Protein AF-A8LZL8-F1 (afdb_monomer_lite)

Structure (mmCIF, N/CA/C/O backbone):
data_AF-A8LZL8-F1
#
_entry.id   AF-A8LZL8-F1
#
loop_
_atom_site.group_PDB
_atom_site.id
_atom_site.type_symbol
_atom_site.label_atom_id
_atom_site.label_alt_id
_atom_site.label_comp_id
_atom_site.label_asym_id
_atom_site.label_entity_id
_atom_site.label_seq_id
_atom_site.pdbx_PDB_ins_code
_atom_site.Cartn_x
_atom_site.Cartn_y
_atom_site.Cartn_z
_atom_site.occupancy
_atom_site.B_iso_or_equiv
_atom_site.auth_seq_id
_atom_site.auth_comp_id
_atom_site.auth_asym_id
_atom_site.auth_atom_id
_atom_site.pdbx_PDB_model_num
ATOM 1 N N . MET A 1 1 ? 20.906 10.977 -12.172 1.00 34.28 1 MET A N 1
ATOM 2 C CA . MET A 1 1 ? 20.044 11.878 -11.369 1.00 34.28 1 MET A CA 1
ATOM 3 C C . MET A 1 1 ? 18.927 11.076 -10.701 1.00 34.28 1 MET A C 1
ATOM 5 O O . MET A 1 1 ? 18.025 10.595 -11.381 1.00 34.28 1 MET A O 1
ATOM 9 N N . GLY A 1 2 ? 19.019 10.819 -9.393 1.00 48.19 2 GLY A N 1
ATOM 10 C CA . GLY A 1 2 ? 17.953 10.147 -8.642 1.00 48.19 2 GLY A CA 1
ATOM 11 C C . GLY A 1 2 ? 16.824 11.132 -8.352 1.00 48.19 2 GLY A C 1
ATOM 12 O O . GLY A 1 2 ? 17.064 12.141 -7.696 1.00 48.19 2 GLY A O 1
ATOM 13 N N . GLN A 1 3 ? 15.613 10.883 -8.855 1.00 55.41 3 GLN A N 1
ATOM 14 C CA . GLN A 1 3 ? 14.457 11.690 -8.462 1.00 55.41 3 GLN A CA 1
ATOM 15 C C . GLN A 1 3 ? 14.235 11.525 -6.956 1.00 55.41 3 GLN A C 1
ATOM 17 O O . GLN A 1 3 ? 14.052 10.408 -6.468 1.00 55.41 3 GLN A O 1
ATOM 22 N N . ARG A 1 4 ? 14.264 12.638 -6.218 1.00 69.62 4 ARG A N 1
ATOM 23 C CA . ARG A 1 4 ? 13.877 12.655 -4.806 1.00 69.62 4 ARG A CA 1
ATOM 24 C C . ARG A 1 4 ? 12.391 12.303 -4.711 1.00 69.62 4 ARG A C 1
ATOM 26 O O . ARG A 1 4 ? 11.568 12.874 -5.415 1.00 69.62 4 ARG A O 1
ATOM 33 N N . LEU A 1 5 ? 12.052 11.364 -3.831 1.00 74.50 5 LEU A N 1
ATOM 34 C CA . LEU A 1 5 ? 10.668 10.931 -3.591 1.00 74.50 5 LEU A CA 1
ATOM 35 C C . LEU A 1 5 ? 9.811 12.014 -2.907 1.00 74.50 5 LEU A C 1
ATOM 37 O O . LEU A 1 5 ? 8.586 11.915 -2.891 1.00 74.50 5 LEU A O 1
ATOM 41 N N . GLY A 1 6 ? 10.444 13.029 -2.314 1.00 77.69 6 GLY A N 1
ATOM 42 C CA . GLY A 1 6 ? 9.773 14.159 -1.675 1.00 77.69 6 GLY A CA 1
ATOM 43 C C . GLY A 1 6 ? 8.998 15.019 -2.670 1.00 77.69 6 GLY A C 1
ATOM 44 O O . GLY A 1 6 ? 9.504 15.343 -3.740 1.00 77.69 6 GLY A O 1
ATOM 45 N N . GLY A 1 7 ? 7.767 15.386 -2.316 1.00 79.88 7 GLY A N 1
ATOM 46 C C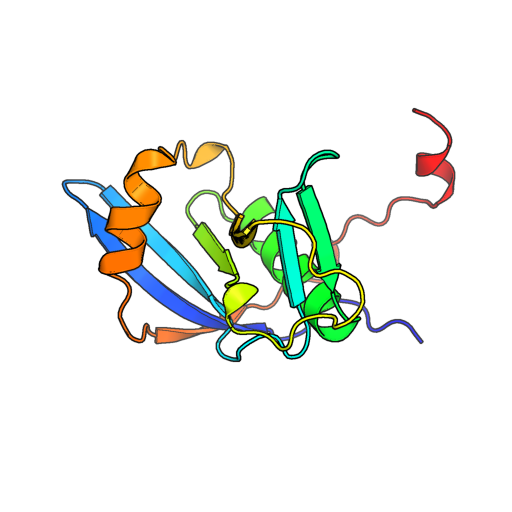A . GLY A 1 7 ? 6.911 16.253 -3.132 1.00 79.88 7 GLY A CA 1
ATOM 47 C C . GLY A 1 7 ? 6.302 15.576 -4.363 1.00 79.88 7 GLY A C 1
ATOM 48 O O . GLY A 1 7 ? 5.494 16.193 -5.058 1.00 79.88 7 GLY A O 1
ATOM 49 N N . ARG A 1 8 ? 6.627 14.303 -4.631 1.00 85.50 8 ARG A N 1
ATOM 50 C CA . ARG A 1 8 ? 6.021 13.548 -5.731 1.00 85.50 8 ARG A CA 1
ATOM 51 C C . ARG A 1 8 ? 4.550 13.269 -5.421 1.00 85.50 8 ARG A C 1
ATOM 53 O O . ARG A 1 8 ? 4.205 12.814 -4.331 1.00 85.50 8 ARG A O 1
ATOM 60 N N . LYS A 1 9 ? 3.684 13.532 -6.403 1.00 90.44 9 LYS A N 1
ATOM 61 C CA . LYS A 1 9 ? 2.277 13.124 -6.367 1.00 90.44 9 LYS A CA 1
ATOM 62 C C . LYS A 1 9 ? 2.173 11.652 -6.747 1.00 90.44 9 LYS A C 1
ATOM 64 O O . LYS A 1 9 ? 2.589 11.260 -7.836 1.00 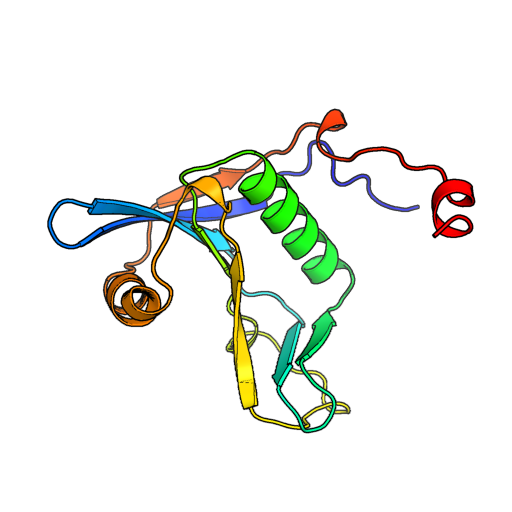90.44 9 LYS A O 1
ATOM 69 N N . TRP A 1 10 ? 1.579 10.860 -5.867 1.00 92.00 10 TRP A N 1
ATOM 70 C CA . TRP A 1 10 ? 1.218 9.475 -6.131 1.00 92.00 10 TRP A CA 1
ATOM 71 C C . TRP A 1 10 ? -0.305 9.344 -6.238 1.00 92.00 10 TRP A C 1
ATOM 73 O O . TRP A 1 10 ? -0.997 9.502 -5.226 1.00 92.00 10 TRP A O 1
ATOM 83 N N . PRO A 1 11 ? -0.849 9.087 -7.441 1.00 94.19 11 PRO A N 1
ATOM 84 C CA . PRO A 1 11 ? -2.281 8.891 -7.620 1.00 94.19 11 PRO A CA 1
ATOM 85 C C . PRO A 1 11 ? -2.727 7.551 -7.021 1.00 94.19 11 PRO A C 1
ATOM 87 O O . PRO A 1 11 ? -2.139 6.493 -7.269 1.00 94.19 11 PRO A O 1
ATOM 90 N N . VAL A 1 12 ? -3.791 7.597 -6.222 1.00 95.56 12 VAL A N 1
ATOM 91 C CA . VAL A 1 12 ? -4.316 6.452 -5.476 1.00 95.56 12 VAL A CA 1
ATOM 92 C C . VAL A 1 12 ? -5.840 6.395 -5.505 1.00 95.56 12 VAL A C 1
ATOM 94 O O . VAL A 1 12 ? -6.523 7.406 -5.641 1.00 95.56 12 VAL A O 1
ATOM 97 N N . MET A 1 13 ? -6.375 5.199 -5.281 1.00 96.44 13 MET A N 1
ATOM 98 C CA . MET A 1 13 ? -7.781 4.960 -4.980 1.00 96.44 13 MET A CA 1
ATOM 99 C C . MET A 1 13 ? -7.936 4.686 -3.489 1.00 96.44 13 MET A C 1
ATOM 101 O O . MET A 1 13 ? -7.353 3.738 -2.957 1.00 96.44 13 MET A O 1
ATOM 105 N N . VAL A 1 14 ? -8.755 5.488 -2.812 1.00 96.38 14 VAL A N 1
ATOM 106 C CA . VAL A 1 14 ? -9.073 5.323 -1.391 1.00 96.38 14 VAL A CA 1
ATOM 107 C C . VAL A 1 14 ? -10.448 4.690 -1.251 1.00 96.38 14 VAL A C 1
ATOM 109 O O . VAL A 1 14 ? -11.431 5.185 -1.790 1.00 96.38 14 VAL A O 1
ATOM 112 N N . SER A 1 15 ? -10.531 3.588 -0.521 1.00 96.12 15 SER A N 1
ATOM 113 C CA . SER A 1 15 ? -11.782 2.915 -0.176 1.00 96.12 15 SER A CA 1
ATOM 114 C C . SER A 1 15 ? -11.941 2.874 1.335 1.00 96.12 15 SER A C 1
ATOM 116 O O . SER A 1 15 ? -10.963 2.728 2.069 1.00 96.12 15 SER A O 1
ATOM 118 N N . THR A 1 16 ? -13.179 2.970 1.800 1.00 95.69 16 THR A N 1
ATOM 119 C CA . THR A 1 16 ? -13.520 2.756 3.202 1.00 95.69 16 THR A CA 1
ATOM 120 C C . THR A 1 16 ? -14.382 1.512 3.290 1.00 95.69 16 THR A C 1
ATOM 122 O O . THR A 1 16 ? -15.437 1.449 2.670 1.00 95.69 16 THR A O 1
ATOM 125 N N . VAL A 1 17 ? -13.919 0.515 4.038 1.00 95.44 17 VAL A N 1
ATOM 126 C CA . VAL A 1 17 ? -14.629 -0.750 4.233 1.00 95.44 17 VAL A CA 1
ATOM 127 C C . VAL A 1 17 ? -15.122 -0.825 5.667 1.00 95.44 17 VAL A C 1
ATOM 129 O O . VAL A 1 17 ? -14.337 -0.688 6.605 1.00 95.44 17 VAL A O 1
ATOM 132 N N . LEU A 1 18 ? -16.420 -1.058 5.831 1.00 93.50 18 LEU A N 1
ATOM 133 C CA . LEU A 1 18 ? -17.032 -1.362 7.117 1.00 93.50 18 LEU A CA 1
ATOM 134 C C . LEU A 1 18 ? -17.084 -2.881 7.296 1.00 93.50 18 LEU A C 1
ATOM 136 O O . LEU A 1 18 ? -17.533 -3.607 6.407 1.00 93.50 18 LEU A O 1
ATOM 140 N N . LEU A 1 19 ? -16.596 -3.362 8.436 1.00 92.94 19 LEU A N 1
ATOM 141 C CA . LEU A 1 19 ? -16.628 -4.772 8.806 1.00 92.94 19 LEU A CA 1
ATOM 142 C C . LEU A 1 19 ? -16.988 -4.888 10.289 1.00 92.94 19 LEU A C 1
ATOM 144 O O . LEU A 1 19 ? -16.159 -4.645 11.171 1.00 92.94 19 LEU A O 1
ATOM 148 N N . GLY A 1 20 ? -18.252 -5.219 10.557 1.00 89.12 20 GLY A N 1
ATOM 149 C CA . GLY A 1 20 ? -18.825 -5.109 11.897 1.00 89.12 20 GLY A CA 1
ATOM 150 C C . GLY A 1 20 ? -18.742 -3.665 12.395 1.00 89.12 20 GLY A C 1
ATOM 151 O O . GLY A 1 20 ? -19.151 -2.740 11.699 1.00 89.12 20 GLY A O 1
ATOM 152 N N . ARG A 1 21 ? -18.151 -3.465 13.576 1.00 90.06 21 ARG A N 1
ATOM 153 C CA . ARG A 1 21 ? -17.945 -2.135 14.180 1.00 90.06 21 ARG A CA 1
ATOM 154 C C . ARG A 1 21 ? -16.687 -1.411 13.686 1.00 90.06 21 ARG A C 1
ATOM 156 O O . ARG A 1 21 ? -16.452 -0.270 14.069 1.00 90.06 21 ARG A O 1
ATOM 163 N N . HIS A 1 22 ? -15.861 -2.054 12.860 1.00 92.00 22 HIS A N 1
ATOM 164 C CA . HIS A 1 22 ? -14.595 -1.476 12.420 1.00 92.00 22 HIS A CA 1
ATOM 165 C C . HIS A 1 22 ? -14.714 -0.829 11.047 1.00 92.00 22 HIS A C 1
ATOM 167 O O . HIS A 1 22 ? -15.295 -1.389 10.116 1.00 92.00 22 HIS A O 1
ATOM 173 N N . ARG A 1 23 ? -14.082 0.337 10.915 1.00 94.38 23 ARG A N 1
ATOM 174 C CA . ARG A 1 23 ? -13.927 1.061 9.659 1.00 94.38 23 ARG A CA 1
ATOM 175 C C . ARG A 1 23 ? -12.466 1.006 9.228 1.00 94.38 23 ARG A C 1
ATOM 177 O O . ARG A 1 23 ? -11.596 1.498 9.937 1.00 94.38 23 ARG A O 1
ATOM 184 N N . TYR A 1 24 ? -12.207 0.443 8.054 1.00 95.19 24 TYR A N 1
ATOM 185 C CA . TYR A 1 24 ? -10.866 0.313 7.493 1.00 95.19 24 TYR A CA 1
ATOM 186 C C . TYR A 1 24 ? -10.694 1.229 6.286 1.00 95.19 24 TYR A C 1
ATOM 188 O O . TYR A 1 24 ? -11.436 1.128 5.308 1.00 95.19 24 TYR A O 1
ATOM 196 N N . ARG A 1 25 ? -9.693 2.112 6.340 1.00 95.75 25 ARG A N 1
ATOM 197 C CA . ARG A 1 25 ? -9.256 2.905 5.188 1.00 95.75 25 ARG A CA 1
ATOM 198 C C . ARG A 1 25 ? -8.222 2.105 4.406 1.00 95.75 25 ARG A C 1
ATOM 200 O O . ARG A 1 25 ? -7.145 1.815 4.922 1.00 95.75 25 ARG A O 1
ATOM 207 N N . VAL A 1 26 ? -8.546 1.778 3.161 1.00 96.69 26 VAL A N 1
ATOM 208 C CA . VAL A 1 26 ? -7.674 1.036 2.250 1.00 96.69 26 VAL A CA 1
ATOM 209 C C . VAL A 1 26 ? -7.271 1.937 1.092 1.00 96.69 26 VAL A C 1
ATOM 211 O O . VAL A 1 26 ? -8.120 2.513 0.418 1.00 96.69 26 VAL A O 1
ATOM 214 N N . VAL A 1 27 ? -5.972 2.051 0.854 1.00 96.00 27 VAL A N 1
ATOM 215 C CA . VAL A 1 27 ? -5.378 2.824 -0.237 1.00 96.00 27 VAL A CA 1
ATOM 216 C C . VAL A 1 27 ? -4.771 1.854 -1.245 1.00 96.00 27 VAL A C 1
ATOM 218 O O . VAL A 1 27 ? -4.090 0.902 -0.869 1.00 96.00 27 VAL A O 1
ATOM 221 N N . ARG A 1 28 ? -5.030 2.079 -2.532 1.00 94.50 28 ARG A N 1
ATOM 222 C CA . ARG A 1 28 ? -4.468 1.306 -3.648 1.00 94.50 28 ARG A CA 1
ATOM 223 C C . ARG A 1 28 ? -3.852 2.252 -4.675 1.00 94.50 28 ARG A C 1
ATOM 225 O O . ARG A 1 28 ? -4.359 3.363 -4.804 1.00 94.50 28 ARG A O 1
ATOM 232 N N . PRO A 1 29 ? -2.836 1.831 -5.439 1.00 92.75 29 PRO A N 1
ATOM 233 C CA . PRO A 1 29 ? -2.417 2.558 -6.633 1.00 92.75 29 PRO A CA 1
ATOM 234 C C . PRO A 1 29 ? -3.610 2.804 -7.566 1.00 92.75 29 PRO A C 1
ATOM 236 O O . PRO A 1 29 ? -4.444 1.911 -7.731 1.00 92.75 29 PRO A O 1
ATOM 239 N N . ALA A 1 30 ? -3.707 3.999 -8.153 1.00 91.50 30 ALA A N 1
ATOM 240 C CA . ALA A 1 30 ? -4.686 4.252 -9.214 1.00 91.50 30 ALA A CA 1
ATOM 241 C C . ALA A 1 30 ? -4.326 3.493 -10.498 1.00 91.50 30 ALA A C 1
ATOM 243 O O . ALA A 1 30 ? -5.203 2.980 -11.187 1.00 91.50 30 ALA A O 1
ATOM 244 N N . GLU A 1 31 ? -3.028 3.357 -10.760 1.00 86.25 31 GLU A N 1
ATOM 245 C CA . GLU A 1 31 ? -2.488 2.610 -11.888 1.00 86.25 31 GLU A CA 1
ATOM 246 C C . GLU A 1 31 ? -1.847 1.310 -11.415 1.00 86.25 31 GLU A C 1
ATOM 248 O O . GLU A 1 31 ? -1.198 1.250 -10.367 1.00 86.25 31 GLU A O 1
ATOM 253 N N . THR A 1 32 ? -2.025 0.251 -12.200 1.00 82.12 32 THR A N 1
ATOM 254 C CA . THR A 1 32 ? -1.375 -1.028 -11.912 1.00 82.12 32 THR A CA 1
ATOM 255 C C . THR A 1 32 ? 0.136 -0.869 -12.102 1.00 82.12 32 THR A C 1
ATOM 257 O O . THR A 1 32 ? 0.545 -0.302 -13.116 1.00 82.12 32 THR A O 1
ATOM 260 N N . PRO A 1 33 ? 0.977 -1.365 -11.173 1.00 83.06 33 PRO A N 1
ATOM 261 C CA . PRO A 1 33 ? 2.422 -1.336 -11.362 1.00 83.06 33 PRO A CA 1
ATOM 262 C C . PRO A 1 33 ? 2.819 -1.985 -12.690 1.00 83.06 33 PRO A C 1
ATOM 264 O O . PRO A 1 33 ? 2.283 -3.035 -13.045 1.00 83.06 33 PRO A O 1
ATOM 267 N N . ARG A 1 34 ? 3.758 -1.375 -13.418 1.00 82.81 34 ARG A N 1
ATOM 268 C CA . ARG A 1 34 ? 4.187 -1.886 -14.727 1.00 82.81 34 ARG A CA 1
ATOM 269 C C . ARG A 1 34 ? 4.925 -3.209 -14.584 1.00 82.81 34 ARG A C 1
ATOM 271 O O . ARG A 1 34 ? 4.566 -4.167 -15.264 1.00 82.81 34 ARG A O 1
ATOM 278 N N . PHE A 1 35 ? 5.896 -3.274 -13.674 1.00 84.69 35 PHE A N 1
ATOM 279 C CA . PHE A 1 35 ? 6.703 -4.466 -13.442 1.00 84.69 35 PHE A CA 1
ATOM 280 C C . PHE A 1 35 ? 6.899 -4.735 -11.949 1.00 84.69 35 PHE A C 1
ATOM 282 O O . PHE A 1 35 ? 7.591 -4.001 -11.240 1.00 84.69 35 PHE A O 1
ATOM 289 N N . ALA A 1 36 ? 6.274 -5.810 -11.473 1.00 85.69 36 ALA A N 1
ATOM 290 C CA . ALA A 1 36 ? 6.336 -6.213 -10.078 1.00 85.69 36 ALA A CA 1
ATOM 291 C C . ALA A 1 36 ? 6.102 -7.716 -9.938 1.00 85.69 36 ALA A C 1
ATOM 293 O O . ALA A 1 36 ? 5.218 -8.285 -10.576 1.00 85.69 36 ALA A O 1
ATOM 294 N N . GLY A 1 37 ? 6.844 -8.352 -9.042 1.00 86.75 37 GLY A N 1
ATOM 295 C CA . GLY A 1 37 ? 6.602 -9.729 -8.643 1.00 86.75 37 GLY A CA 1
ATOM 296 C C . GLY A 1 37 ? 6.962 -9.924 -7.182 1.00 86.75 37 GLY A C 1
ATOM 297 O O . GLY A 1 37 ? 8.102 -9.686 -6.803 1.00 86.75 37 GLY A O 1
ATOM 298 N N . LEU A 1 38 ? 5.989 -10.339 -6.372 1.00 88.19 38 LEU A N 1
ATOM 299 C CA . LEU A 1 38 ? 6.221 -10.817 -5.012 1.00 88.19 38 LEU A CA 1
ATOM 300 C C . LEU A 1 38 ? 5.895 -12.304 -4.985 1.00 88.19 38 LEU A C 1
ATOM 302 O O . LEU A 1 38 ? 4.773 -12.685 -5.328 1.00 88.19 38 LEU A O 1
ATOM 306 N N . TYR A 1 39 ? 6.860 -13.115 -4.578 1.00 86.88 39 TYR A N 1
ATOM 307 C CA . TYR A 1 39 ? 6.750 -14.567 -4.568 1.00 86.88 39 TYR A CA 1
ATOM 308 C C . TYR A 1 39 ? 7.213 -15.119 -3.233 1.00 86.88 39 TYR A C 1
ATOM 310 O O . TYR A 1 39 ? 8.132 -14.583 -2.625 1.00 86.88 39 TYR A O 1
ATOM 318 N N . GLU A 1 40 ? 6.592 -16.207 -2.802 1.00 86.12 40 GLU A N 1
ATOM 319 C CA . GLU A 1 40 ? 7.067 -17.012 -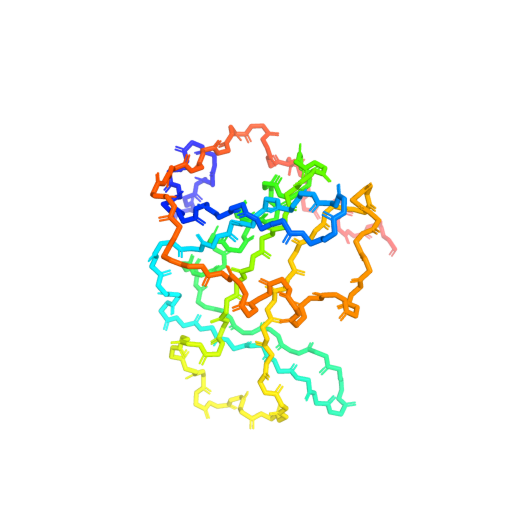1.681 1.00 86.12 40 GLU A CA 1
ATOM 320 C C . GLU A 1 40 ? 7.506 -18.374 -2.210 1.00 86.12 40 GLU A C 1
ATOM 322 O O . GLU A 1 40 ? 6.723 -19.088 -2.850 1.00 86.12 40 GLU A O 1
ATOM 327 N N . GLY A 1 41 ? 8.778 -18.696 -1.977 1.00 80.94 41 GLY A N 1
ATOM 328 C CA . GLY A 1 41 ? 9.408 -19.953 -2.361 1.00 80.94 41 GLY A CA 1
ATOM 329 C C . GLY A 1 41 ? 10.185 -20.572 -1.200 1.00 80.94 41 GLY A C 1
ATOM 330 O O . GLY A 1 41 ? 10.105 -20.119 -0.061 1.00 80.94 41 GLY A O 1
ATOM 331 N N . ARG A 1 42 ? 10.979 -21.609 -1.491 1.00 79.88 42 ARG A N 1
ATOM 332 C CA . ARG A 1 42 ? 11.706 -22.386 -0.468 1.00 79.88 42 ARG A CA 1
ATOM 333 C C . ARG A 1 42 ? 12.677 -21.548 0.378 1.00 79.88 42 ARG A C 1
ATOM 335 O O . ARG A 1 42 ? 12.902 -21.877 1.533 1.00 79.88 42 ARG A O 1
ATOM 342 N N . LEU A 1 43 ? 13.243 -20.483 -0.194 1.00 82.12 43 LEU A N 1
ATOM 343 C CA . LEU A 1 43 ? 14.213 -19.595 0.463 1.00 82.12 43 LEU A CA 1
ATOM 344 C C . LEU A 1 43 ? 13.568 -18.322 1.043 1.00 82.12 43 LEU A C 1
ATOM 346 O O . LEU A 1 43 ? 14.264 -17.353 1.332 1.00 82.12 43 LEU A O 1
ATOM 350 N N . GLY A 1 44 ? 12.240 -18.307 1.186 1.00 82.94 44 GLY A N 1
ATOM 351 C CA . GLY A 1 44 ? 11.483 -17.168 1.697 1.00 82.94 44 GLY A CA 1
ATOM 352 C C . GLY A 1 44 ? 10.858 -16.300 0.604 1.00 82.94 44 GLY A C 1
ATOM 353 O O . GLY A 1 44 ? 10.645 -16.737 -0.533 1.00 82.94 44 GLY A O 1
ATOM 354 N N . ALA A 1 45 ? 10.514 -15.066 0.984 1.00 86.06 45 ALA A N 1
ATOM 355 C CA . ALA A 1 45 ? 9.835 -14.117 0.112 1.00 86.06 45 ALA A CA 1
ATOM 356 C C . ALA A 1 45 ? 10.830 -13.344 -0.766 1.00 86.06 45 ALA A C 1
ATOM 358 O O . ALA A 1 45 ? 11.772 -12.733 -0.266 1.00 86.06 45 ALA A O 1
ATOM 359 N N . GLN A 1 46 ? 10.588 -13.325 -2.075 1.00 87.25 46 GLN A N 1
ATOM 360 C CA . GLN A 1 46 ? 11.360 -12.561 -3.051 1.00 87.25 46 GLN A CA 1
ATOM 361 C C . GLN A 1 46 ? 10.491 -11.465 -3.655 1.00 87.25 46 GLN A C 1
ATOM 363 O O . GLN A 1 46 ? 9.379 -11.731 -4.118 1.00 87.25 46 GLN A O 1
ATOM 368 N N . PHE A 1 47 ? 11.010 -10.235 -3.667 1.00 87.69 47 PHE A N 1
ATOM 369 C CA . PHE A 1 47 ? 10.311 -9.074 -4.204 1.00 87.69 47 PHE A CA 1
ATOM 370 C C . PHE A 1 47 ? 11.129 -8.401 -5.310 1.00 87.69 47 PHE A C 1
ATOM 372 O O . PHE A 1 47 ? 12.161 -7.788 -5.050 1.00 87.69 47 PHE A O 1
ATOM 379 N N . CYS A 1 48 ? 10.656 -8.514 -6.549 1.00 86.88 48 CYS A N 1
ATOM 380 C CA . CYS A 1 48 ? 11.297 -7.979 -7.747 1.00 86.88 48 CYS A CA 1
ATOM 381 C C . CYS A 1 48 ? 10.483 -6.806 -8.296 1.00 86.88 48 CYS A C 1
ATOM 383 O O . CYS A 1 48 ? 9.297 -6.965 -8.594 1.00 86.88 48 CYS A O 1
ATOM 385 N N . LEU A 1 49 ? 11.118 -5.647 -8.464 1.00 87.25 49 LEU A N 1
ATOM 386 C CA . LEU A 1 49 ? 10.478 -4.409 -8.908 1.00 87.25 49 LEU A CA 1
ATOM 387 C C . LEU A 1 49 ? 11.351 -3.688 -9.935 1.00 87.25 49 LEU A C 1
ATOM 389 O O . LEU A 1 49 ? 12.576 -3.719 -9.834 1.00 87.25 49 LEU A O 1
ATOM 393 N N . ASP A 1 50 ? 10.724 -2.978 -10.873 1.00 87.38 50 ASP A N 1
ATOM 394 C CA . ASP A 1 50 ? 11.425 -1.931 -11.618 1.00 87.38 50 ASP A CA 1
ATOM 395 C C . ASP A 1 50 ? 11.606 -0.665 -10.757 1.00 87.38 50 ASP A C 1
ATOM 397 O O . ASP A 1 50 ? 11.053 -0.521 -9.661 1.00 87.38 50 ASP A O 1
ATOM 401 N N . LYS A 1 51 ? 12.396 0.289 -11.258 1.00 87.94 51 LYS A N 1
ATOM 402 C CA . LYS A 1 51 ? 12.681 1.548 -10.556 1.00 87.94 51 LYS A CA 1
ATOM 403 C C . LYS A 1 51 ? 11.415 2.363 -10.261 1.00 87.94 51 LYS A C 1
ATOM 405 O O . LYS A 1 51 ? 11.320 3.000 -9.211 1.00 87.94 51 LYS A O 1
ATOM 410 N N . GLU A 1 52 ? 10.452 2.368 -11.180 1.00 86.94 52 GLU A N 1
ATOM 411 C CA . GLU A 1 52 ? 9.211 3.131 -11.038 1.00 86.94 52 GLU A CA 1
ATOM 412 C C . GLU A 1 52 ? 8.317 2.547 -9.936 1.00 86.94 52 GLU A C 1
ATOM 414 O O . GLU A 1 52 ? 7.828 3.272 -9.063 1.00 86.94 52 GLU A O 1
ATOM 419 N N . THR A 1 53 ? 8.176 1.225 -9.922 1.00 87.62 53 THR A N 1
ATOM 420 C CA . THR A 1 53 ? 7.418 0.480 -8.923 1.00 87.62 53 THR A CA 1
ATOM 421 C C . THR A 1 53 ? 8.112 0.515 -7.568 1.00 87.62 53 THR A C 1
ATOM 423 O O . THR A 1 53 ? 7.439 0.657 -6.550 1.00 87.62 53 THR A O 1
ATOM 426 N N . ALA A 1 54 ? 9.446 0.484 -7.523 1.00 89.69 54 ALA A N 1
ATOM 427 C CA . ALA A 1 54 ? 10.199 0.697 -6.289 1.00 89.69 54 ALA A CA 1
ATOM 428 C C . ALA A 1 54 ? 9.916 2.084 -5.685 1.00 89.69 54 ALA A C 1
ATOM 430 O O . ALA A 1 54 ? 9.695 2.202 -4.480 1.00 89.69 54 ALA A O 1
ATOM 431 N N . ALA A 1 55 ? 9.823 3.133 -6.510 1.00 88.88 55 ALA A N 1
ATOM 432 C CA . ALA A 1 55 ? 9.438 4.467 -6.049 1.00 88.88 55 ALA A CA 1
ATOM 433 C C . ALA A 1 55 ? 7.975 4.533 -5.567 1.00 88.88 55 ALA A C 1
ATOM 435 O O . ALA A 1 55 ? 7.663 5.238 -4.605 1.00 88.88 55 ALA A O 1
ATOM 436 N N . MET A 1 56 ? 7.059 3.799 -6.207 1.00 89.56 56 MET A N 1
ATOM 437 C CA . MET A 1 56 ? 5.682 3.639 -5.726 1.00 89.56 56 MET A CA 1
ATOM 438 C C . MET A 1 56 ? 5.642 2.927 -4.366 1.00 89.56 56 MET A C 1
ATOM 440 O O . MET A 1 56 ? 4.971 3.394 -3.447 1.00 89.56 56 MET A O 1
ATOM 444 N N . PHE A 1 57 ? 6.389 1.831 -4.220 1.00 90.50 57 PHE A N 1
ATOM 445 C CA . PHE A 1 57 ? 6.499 1.081 -2.973 1.00 90.50 57 PHE A CA 1
ATOM 446 C C . PHE A 1 57 ? 7.079 1.939 -1.850 1.00 90.50 57 PHE A C 1
ATOM 448 O O . PHE A 1 57 ? 6.534 1.950 -0.749 1.00 90.50 57 PHE A O 1
ATOM 455 N N . ALA A 1 58 ? 8.126 2.714 -2.134 1.00 90.56 58 ALA A N 1
ATOM 456 C CA . ALA A 1 58 ? 8.675 3.644 -1.165 1.00 90.56 58 ALA A CA 1
ATOM 457 C C . ALA A 1 58 ? 7.582 4.608 -0.680 1.00 90.56 58 ALA A C 1
ATOM 459 O O . ALA A 1 58 ? 7.356 4.702 0.524 1.00 90.56 58 ALA A O 1
ATOM 460 N N . GLN A 1 59 ? 6.829 5.245 -1.590 1.00 91.50 59 GLN A N 1
ATOM 461 C CA . GLN A 1 59 ? 5.708 6.135 -1.240 1.00 91.50 59 GLN A CA 1
ATOM 462 C C . GLN A 1 59 ? 4.625 5.433 -0.404 1.00 91.50 59 GLN A C 1
ATOM 464 O O . GLN A 1 59 ? 4.152 5.993 0.585 1.00 91.50 59 GLN A O 1
ATOM 469 N N . ALA A 1 60 ? 4.277 4.191 -0.741 1.00 92.88 60 ALA A N 1
ATOM 470 C CA . ALA A 1 60 ? 3.370 3.365 0.051 1.00 92.88 60 ALA A CA 1
ATOM 471 C C . ALA A 1 60 ? 3.890 3.134 1.478 1.00 92.88 60 ALA A C 1
ATOM 473 O O . ALA A 1 60 ? 3.153 3.334 2.445 1.00 92.88 60 ALA A O 1
ATOM 474 N N . TRP A 1 61 ? 5.166 2.777 1.615 1.00 91.62 61 TRP A N 1
ATOM 475 C CA . TRP A 1 61 ? 5.828 2.591 2.902 1.00 91.62 61 TRP A CA 1
ATOM 476 C C . TRP A 1 61 ? 5.832 3.879 3.727 1.00 91.62 61 TRP A C 1
ATOM 478 O O . TRP A 1 61 ? 5.412 3.887 4.884 1.00 91.62 61 TRP A O 1
ATOM 488 N N . GLY A 1 62 ? 6.240 4.995 3.119 1.00 91.88 62 GLY A N 1
ATOM 489 C CA . GLY A 1 62 ? 6.283 6.299 3.772 1.00 91.88 62 GLY A CA 1
ATOM 490 C C . GLY A 1 62 ? 4.907 6.785 4.240 1.00 91.88 62 GLY A C 1
ATOM 491 O O . GLY A 1 62 ? 4.819 7.425 5.291 1.00 91.88 62 GLY A O 1
ATOM 492 N N . LEU A 1 63 ? 3.839 6.452 3.507 1.00 92.81 63 LEU A N 1
ATOM 493 C CA . LEU A 1 63 ? 2.460 6.722 3.914 1.00 92.81 63 LEU A CA 1
ATOM 494 C C . LEU A 1 63 ? 2.066 5.883 5.132 1.00 92.81 63 LEU A C 1
ATOM 496 O O . LEU A 1 63 ? 1.558 6.424 6.113 1.00 92.81 63 LEU A O 1
ATOM 500 N N . VAL A 1 64 ? 2.299 4.572 5.082 1.00 93.62 64 VAL A N 1
ATOM 501 C CA . VAL A 1 64 ? 1.905 3.647 6.154 1.00 93.62 64 VAL A CA 1
ATOM 502 C C . VAL A 1 64 ? 2.666 3.925 7.442 1.00 93.62 64 VAL A C 1
ATOM 504 O O . VAL A 1 64 ? 2.060 3.943 8.508 1.00 93.62 64 VAL A O 1
ATOM 507 N N . ALA A 1 65 ? 3.958 4.240 7.352 1.00 91.25 65 ALA A N 1
ATOM 508 C CA . ALA A 1 65 ? 4.782 4.603 8.503 1.00 91.25 65 ALA A CA 1
ATOM 509 C C . ALA A 1 65 ? 4.251 5.829 9.275 1.00 91.25 65 ALA A C 1
ATOM 511 O O . ALA A 1 65 ? 4.593 6.012 10.437 1.00 91.25 65 ALA A O 1
ATOM 512 N N . ARG A 1 66 ? 3.418 6.671 8.646 1.00 91.00 66 ARG A N 1
ATOM 513 C CA . ARG A 1 66 ? 2.887 7.922 9.224 1.00 91.00 66 ARG A CA 1
ATOM 514 C C . ARG A 1 66 ? 1.381 7.924 9.426 1.00 91.00 66 ARG A C 1
ATOM 516 O O . ARG A 1 66 ? 0.842 8.845 10.029 1.00 91.00 66 ARG A O 1
ATOM 523 N N . SER A 1 67 ? 0.689 6.923 8.898 1.00 91.81 67 SER A N 1
ATOM 524 C CA . SER A 1 67 ? -0.765 6.861 8.908 1.00 91.81 67 SER A CA 1
ATOM 525 C C . SER A 1 67 ? -1.223 5.612 9.661 1.00 91.81 67 SER A C 1
ATOM 527 O O . SER A 1 67 ? -1.440 4.567 9.041 1.00 91.81 67 SER A O 1
ATOM 529 N N . PRO A 1 68 ? -1.402 5.701 10.997 1.00 91.75 68 PRO A N 1
ATOM 530 C CA . PRO A 1 68 ? -1.667 4.539 11.846 1.00 91.75 68 PRO A CA 1
ATOM 531 C C . PRO A 1 68 ? -2.976 3.811 11.518 1.00 91.75 68 PRO A C 1
ATOM 533 O O . PRO A 1 68 ? -3.142 2.658 11.898 1.00 91.75 68 PRO A O 1
ATOM 536 N N . HIS A 1 69 ? -3.889 4.461 10.791 1.00 92.12 69 HIS A N 1
ATOM 537 C CA . HIS A 1 69 ? -5.214 3.936 10.455 1.00 92.12 69 HIS A CA 1
ATOM 538 C C . HIS A 1 69 ? -5.394 3.594 8.971 1.00 92.12 69 HIS A C 1
ATOM 540 O O . HIS A 1 69 ? -6.523 3.464 8.496 1.00 92.12 69 HIS A O 1
ATOM 546 N N . THR A 1 70 ? -4.292 3.463 8.228 1.00 94.69 70 THR A N 1
ATOM 547 C CA . THR A 1 70 ? -4.325 3.185 6.790 1.00 94.69 70 THR A CA 1
ATOM 548 C C . THR A 1 70 ? -3.723 1.824 6.476 1.00 94.69 70 THR A C 1
ATOM 550 O O . THR A 1 70 ? -2.615 1.504 6.898 1.00 94.69 70 THR A O 1
ATOM 553 N N . ILE A 1 71 ? -4.448 1.053 5.670 1.00 96.12 71 ILE A N 1
ATOM 554 C CA . ILE A 1 71 ? -3.946 -0.140 4.992 1.00 96.12 71 ILE A CA 1
ATOM 555 C C . ILE A 1 71 ? -3.605 0.265 3.561 1.00 96.12 71 ILE A C 1
ATOM 557 O O . ILE A 1 71 ? -4.443 0.843 2.871 1.00 96.12 71 ILE A O 1
ATOM 561 N N . VAL A 1 72 ? -2.406 -0.052 3.087 1.00 95.62 72 VAL A N 1
ATOM 562 C CA . VAL A 1 72 ? -2.055 0.075 1.671 1.00 95.62 72 VAL A CA 1
ATOM 563 C C . VAL A 1 72 ? -2.010 -1.311 1.047 1.00 95.62 72 VAL A C 1
ATOM 565 O O . VAL A 1 72 ? -1.292 -2.187 1.517 1.00 95.62 72 VAL A O 1
ATOM 568 N N . ASN A 1 73 ? -2.777 -1.505 -0.020 1.00 93.94 73 ASN A N 1
ATOM 569 C CA . ASN A 1 73 ? -2.786 -2.733 -0.801 1.00 93.94 73 ASN A CA 1
ATOM 570 C C . ASN A 1 73 ? -2.117 -2.489 -2.150 1.00 93.94 73 ASN A C 1
ATOM 572 O O . ASN A 1 73 ? -2.646 -1.769 -2.999 1.00 93.94 73 ASN A O 1
ATOM 576 N N . LEU A 1 74 ? -0.971 -3.128 -2.337 1.00 90.12 74 LEU A N 1
ATOM 577 C CA . LEU A 1 74 ? -0.247 -3.185 -3.592 1.00 90.12 74 LEU A CA 1
ATOM 578 C C . LEU A 1 74 ? -0.492 -4.582 -4.177 1.00 90.12 74 LEU A C 1
ATOM 580 O O . LEU A 1 74 ? -0.122 -5.562 -3.533 1.00 90.12 74 LEU A O 1
ATOM 584 N N . PRO A 1 75 ? -1.105 -4.712 -5.367 1.00 81.69 75 PRO A N 1
ATOM 585 C CA . PRO A 1 75 ? -1.346 -6.012 -5.988 1.00 81.69 75 PRO A CA 1
ATOM 586 C C . PRO A 1 75 ? -0.316 -6.345 -7.098 1.00 81.69 75 PRO A C 1
ATOM 588 O O . PRO A 1 75 ? -0.669 -6.263 -8.278 1.00 81.69 75 PRO A O 1
ATOM 591 N N . PRO A 1 76 ? 0.935 -6.762 -6.778 1.00 74.62 76 PRO A N 1
ATOM 592 C CA . PRO A 1 76 ? 1.932 -7.206 -7.756 1.00 74.62 76 PRO A CA 1
ATOM 593 C C . PRO A 1 76 ? 1.411 -8.268 -8.722 1.00 74.62 76 PRO A C 1
ATOM 595 O O . PRO A 1 76 ? 1.848 -8.324 -9.862 1.00 74.62 76 PRO A O 1
ATOM 598 N N . ARG A 1 77 ? 0.430 -9.084 -8.307 1.00 72.69 77 ARG A N 1
ATOM 599 C CA . ARG A 1 77 ? -0.190 -10.108 -9.164 1.00 72.69 77 ARG A CA 1
ATOM 600 C C . ARG A 1 77 ? -0.738 -9.567 -10.486 1.00 72.69 77 ARG A C 1
ATOM 602 O O . ARG A 1 77 ? -0.887 -10.361 -11.412 1.00 72.69 77 ARG A O 1
ATOM 609 N N . ARG A 1 78 ? -1.087 -8.275 -10.542 1.00 75.50 78 ARG A N 1
ATOM 610 C CA . ARG A 1 78 ? -1.635 -7.597 -11.726 1.00 75.50 78 ARG A CA 1
ATOM 611 C C . ARG A 1 78 ? -0.563 -6.963 -12.621 1.00 75.50 78 ARG A C 1
ATOM 613 O O . ARG A 1 78 ? -0.889 -6.567 -13.732 1.00 75.50 78 ARG A O 1
ATOM 620 N N . ALA A 1 79 ? 0.673 -6.851 -12.143 1.00 81.81 79 ALA A N 1
ATOM 621 C CA . ALA A 1 79 ? 1.780 -6.271 -12.894 1.00 81.81 79 ALA A CA 1
ATOM 622 C C . ALA A 1 79 ? 2.373 -7.271 -13.896 1.00 81.81 79 ALA A C 1
ATOM 624 O O . ALA A 1 79 ? 2.207 -8.489 -13.750 1.00 81.81 79 ALA A O 1
ATOM 625 N N . LYS A 1 80 ? 3.126 -6.767 -14.886 1.00 79.75 80 LYS A N 1
ATOM 626 C CA . LYS A 1 80 ? 3.967 -7.631 -15.722 1.00 79.75 80 LYS A CA 1
ATOM 627 C C . LYS A 1 80 ? 4.994 -8.316 -14.823 1.00 79.75 80 LYS A C 1
ATOM 629 O O . LYS A 1 80 ? 5.661 -7.668 -14.015 1.00 79.75 80 LYS A O 1
ATOM 634 N N . ARG A 1 81 ? 5.108 -9.635 -14.961 1.00 72.94 81 ARG A N 1
ATOM 635 C CA . ARG A 1 81 ? 6.000 -10.447 -14.132 1.00 72.94 81 ARG A CA 1
ATOM 636 C C . ARG A 1 81 ? 7.404 -10.515 -14.741 1.00 72.94 81 ARG A C 1
ATOM 638 O O . ARG A 1 81 ? 7.516 -10.583 -15.967 1.00 72.94 81 ARG A O 1
ATOM 645 N N . PRO A 1 82 ? 8.461 -10.560 -13.912 1.00 69.94 82 PRO A N 1
ATOM 646 C CA . PRO A 1 82 ? 9.782 -10.977 -14.368 1.00 69.94 82 PRO A CA 1
ATOM 647 C C . PRO A 1 82 ? 9.706 -12.384 -14.966 1.00 69.94 82 PRO A C 1
ATOM 649 O O . PRO A 1 82 ? 9.227 -13.298 -14.299 1.00 69.94 82 PRO A O 1
ATOM 652 N N . SER A 1 83 ? 10.174 -12.570 -16.201 1.00 66.94 83 SER A N 1
ATOM 653 C CA . SER A 1 83 ? 10.196 -13.882 -16.869 1.00 66.94 83 SER A CA 1
ATOM 654 C C . SER A 1 83 ? 11.216 -14.845 -16.255 1.00 66.94 83 SER A C 1
ATOM 656 O O . SER A 1 83 ? 11.022 -16.053 -16.304 1.00 66.94 83 SER A O 1
ATOM 658 N N . GLN A 1 84 ? 12.284 -14.317 -15.651 1.00 63.94 84 GLN A N 1
ATOM 659 C CA . GLN A 1 84 ? 13.448 -15.089 -15.195 1.00 63.94 84 GLN A CA 1
ATOM 660 C C . GLN A 1 84 ? 13.382 -15.523 -13.716 1.00 63.94 84 GLN A C 1
ATOM 662 O O . GLN A 1 84 ? 14.254 -16.251 -13.250 1.00 63.94 84 GLN A O 1
ATOM 667 N N . HIS A 1 85 ? 12.349 -15.110 -12.968 1.00 59.44 85 HIS A N 1
ATOM 668 C CA . HIS A 1 85 ? 12.256 -15.321 -11.513 1.00 59.44 85 HIS A CA 1
ATOM 669 C C . HIS A 1 85 ? 10.854 -15.759 -11.062 1.00 59.44 85 HIS A C 1
ATOM 671 O O . HIS A 1 85 ? 10.304 -15.232 -10.096 1.00 59.44 85 HIS A O 1
ATOM 677 N N . ILE A 1 86 ? 10.241 -16.705 -11.779 1.00 61.62 86 ILE A N 1
ATOM 678 C CA . ILE A 1 86 ? 8.901 -17.222 -11.456 1.00 61.62 86 ILE A CA 1
ATOM 679 C C . ILE A 1 86 ? 9.028 -18.490 -10.600 1.00 61.62 86 ILE A C 1
ATOM 681 O O . ILE A 1 86 ? 8.646 -19.578 -11.019 1.00 61.62 86 ILE A O 1
ATOM 685 N N . TRP A 1 87 ? 9.582 -18.364 -9.395 1.00 65.12 87 TRP A N 1
ATOM 686 C CA . TRP A 1 87 ? 9.637 -19.476 -8.444 1.00 65.12 87 TRP A CA 1
ATOM 687 C C . TRP A 1 87 ? 8.655 -19.214 -7.302 1.00 65.12 87 TRP A C 1
ATOM 689 O O . TRP A 1 87 ? 8.810 -18.258 -6.547 1.00 65.12 87 TRP A O 1
ATOM 699 N N . GLY A 1 88 ? 7.639 -20.070 -7.169 1.00 76.62 88 GLY A N 1
ATOM 700 C CA . GLY A 1 88 ? 6.715 -20.050 -6.033 1.00 76.62 88 GLY A CA 1
ATOM 701 C C . GLY A 1 88 ? 5.387 -19.323 -6.263 1.00 76.62 88 GLY A C 1
ATOM 702 O O . GLY A 1 88 ? 5.000 -18.971 -7.381 1.00 76.62 88 GLY A O 1
ATOM 703 N N . ARG A 1 89 ? 4.630 -19.146 -5.176 1.00 82.75 89 ARG A N 1
ATOM 704 C CA . ARG A 1 89 ? 3.258 -18.621 -5.228 1.00 82.75 89 ARG A CA 1
ATOM 705 C C . ARG A 1 89 ? 3.297 -17.094 -5.338 1.00 82.75 89 ARG A C 1
ATOM 707 O O . ARG A 1 89 ? 3.859 -16.458 -4.450 1.00 82.75 89 ARG A O 1
ATOM 714 N N . PRO A 1 90 ? 2.665 -16.473 -6.353 1.00 82.44 90 PRO A N 1
ATOM 715 C CA . PRO A 1 90 ? 2.590 -15.019 -6.417 1.00 82.44 90 PRO A CA 1
ATOM 716 C C . PRO A 1 90 ? 1.752 -14.497 -5.247 1.00 82.44 90 PRO A C 1
ATOM 718 O O . PRO A 1 90 ? 0.752 -15.122 -4.880 1.00 82.44 90 PRO A O 1
ATOM 721 N N . LEU A 1 91 ? 2.127 -13.351 -4.684 1.00 86.44 91 LEU A N 1
ATOM 722 C CA . LEU A 1 91 ? 1.507 -12.730 -3.515 1.00 86.44 91 LEU A CA 1
ATOM 723 C C . LEU A 1 91 ? 1.067 -11.288 -3.796 1.00 86.44 91 LEU A C 1
ATOM 725 O O . LEU A 1 91 ? 1.561 -10.628 -4.708 1.00 86.44 91 LEU A O 1
ATOM 729 N N . ASP A 1 92 ? 0.099 -10.822 -3.003 1.00 87.75 92 ASP A N 1
ATOM 730 C CA . ASP A 1 92 ? -0.188 -9.389 -2.898 1.00 87.75 92 ASP A CA 1
ATOM 731 C C . ASP A 1 92 ? 0.557 -8.836 -1.683 1.00 87.75 92 ASP A C 1
ATOM 733 O O . ASP A 1 92 ? 0.744 -9.561 -0.705 1.00 87.75 92 ASP A O 1
ATOM 737 N N . LEU A 1 93 ? 0.940 -7.561 -1.728 1.00 90.88 93 LEU A N 1
ATOM 738 C CA . LEU A 1 93 ? 1.611 -6.896 -0.621 1.00 90.88 93 LEU A CA 1
ATOM 739 C C . LEU A 1 93 ? 0.639 -5.962 0.097 1.00 90.88 93 LEU A C 1
ATOM 741 O O . LEU A 1 93 ? 0.106 -5.016 -0.485 1.00 90.88 93 LEU A O 1
ATOM 745 N N . VAL A 1 94 ? 0.431 -6.225 1.384 1.00 93.81 94 VAL A N 1
ATOM 746 C CA . VAL A 1 94 ? -0.406 -5.405 2.259 1.00 93.81 94 VAL A CA 1
ATOM 747 C C . VAL A 1 94 ? 0.487 -4.763 3.304 1.00 93.81 94 VAL A C 1
ATOM 749 O O . VAL A 1 94 ? 1.106 -5.455 4.106 1.00 93.81 94 VAL A O 1
ATOM 752 N N . LEU A 1 95 ? 0.549 -3.438 3.289 1.00 94.75 95 LEU A N 1
ATOM 753 C CA . LEU A 1 95 ? 1.295 -2.650 4.257 1.00 94.75 95 LEU A CA 1
ATOM 754 C C . LEU A 1 95 ? 0.318 -2.020 5.244 1.00 94.75 95 LEU A C 1
ATOM 756 O O . LEU A 1 95 ? -0.702 -1.448 4.854 1.00 94.75 95 LEU A O 1
ATOM 760 N N . LEU A 1 96 ? 0.640 -2.111 6.526 1.00 95.06 96 LEU A N 1
ATOM 761 C CA . LEU A 1 96 ? -0.137 -1.515 7.603 1.00 95.06 96 LEU A CA 1
ATOM 762 C C . LEU A 1 96 ? 0.786 -1.045 8.717 1.00 95.06 96 LEU A C 1
ATOM 764 O O . LEU A 1 96 ? 1.875 -1.581 8.916 1.00 95.06 96 LEU A O 1
ATOM 768 N N . HIS A 1 97 ? 0.344 -0.027 9.441 1.00 93.75 97 HIS A N 1
ATOM 769 C CA . HIS A 1 97 ? 1.056 0.434 10.615 1.00 93.75 97 HIS A CA 1
ATOM 770 C C . HIS A 1 97 ? 0.748 -0.509 11.780 1.00 93.75 97 HIS A C 1
ATOM 772 O O . HIS A 1 97 ? -0.409 -0.879 11.978 1.00 93.75 97 HIS A O 1
ATOM 778 N N . HIS A 1 98 ? 1.748 -0.862 12.587 1.00 88.75 98 HIS A N 1
ATOM 779 C CA . HIS A 1 98 ? 1.580 -1.805 13.702 1.00 88.75 98 HIS A CA 1
ATOM 780 C C . HIS A 1 98 ? 0.458 -1.389 14.678 1.00 88.75 98 HIS A C 1
ATOM 782 O O . HIS A 1 98 ? -0.311 -2.234 15.126 1.00 88.75 98 HIS A O 1
ATOM 788 N N . ARG A 1 99 ? 0.286 -0.078 14.933 1.00 92.69 99 ARG A N 1
ATOM 789 C CA . ARG A 1 99 ? -0.808 0.462 15.779 1.00 92.69 99 ARG A CA 1
ATOM 790 C C . ARG A 1 99 ? -2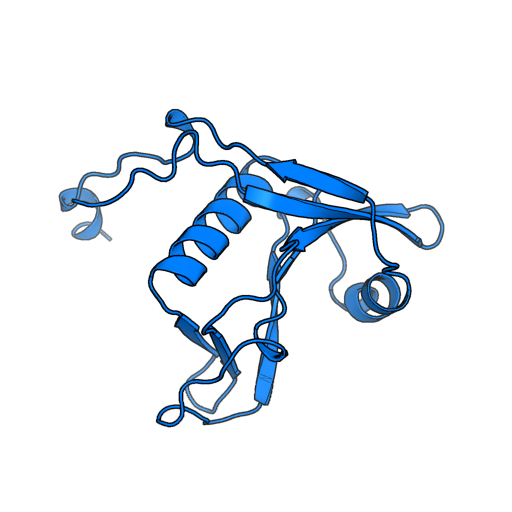.219 0.180 15.264 1.00 92.69 99 ARG A C 1
ATOM 792 O O . ARG A 1 99 ? -3.165 0.331 16.026 1.00 92.69 99 ARG A O 1
ATOM 799 N N . LEU A 1 100 ? -2.386 -0.208 14.000 1.00 91.31 100 LEU A N 1
ATOM 800 C CA . LEU A 1 100 ? -3.702 -0.574 13.488 1.00 91.31 100 LEU A CA 1
ATOM 801 C C . LEU A 1 100 ? -4.243 -1.848 14.153 1.00 91.31 100 LEU A C 1
ATOM 803 O O . LEU A 1 100 ? -5.452 -2.063 14.118 1.00 91.31 100 LEU A O 1
ATOM 807 N N . ALA A 1 101 ? -3.362 -2.696 14.708 1.00 89.69 101 ALA A N 1
ATOM 808 C CA . ALA A 1 101 ? -3.712 -3.996 15.286 1.00 89.69 101 ALA A CA 1
ATOM 809 C C . ALA A 1 101 ? -4.648 -4.810 14.365 1.00 89.69 101 ALA A C 1
ATOM 811 O O . ALA A 1 101 ? -5.587 -5.471 14.809 1.00 89.69 101 ALA A O 1
ATOM 812 N N . PHE A 1 102 ? -4.435 -4.703 13.048 1.00 92.88 102 PHE A N 1
ATOM 813 C CA . PHE A 1 102 ? -5.311 -5.314 12.057 1.00 92.88 102 PHE A CA 1
ATOM 814 C C . PHE A 1 102 ? -5.111 -6.833 12.049 1.00 92.88 102 PHE A C 1
ATOM 816 O O . PHE A 1 102 ? -4.005 -7.279 11.743 1.00 92.88 102 PHE A O 1
ATOM 823 N N . PRO A 1 103 ? -6.152 -7.642 12.309 1.00 92.94 103 PRO A N 1
ATOM 824 C CA . PRO A 1 103 ? -6.033 -9.093 12.237 1.00 92.94 103 PRO A CA 1
ATOM 825 C C . PRO A 1 103 ? -5.878 -9.538 10.770 1.00 92.94 103 PRO A C 1
ATOM 827 O O . PRO A 1 103 ? -6.810 -9.342 9.978 1.00 92.94 103 PRO A O 1
ATOM 830 N N . PRO A 1 104 ? -4.758 -10.184 10.382 1.00 91.62 104 PRO A N 1
ATOM 831 C CA . PRO A 1 104 ? -4.514 -10.572 8.990 1.00 91.62 104 PRO A CA 1
ATOM 832 C C . PRO A 1 104 ? -5.606 -11.4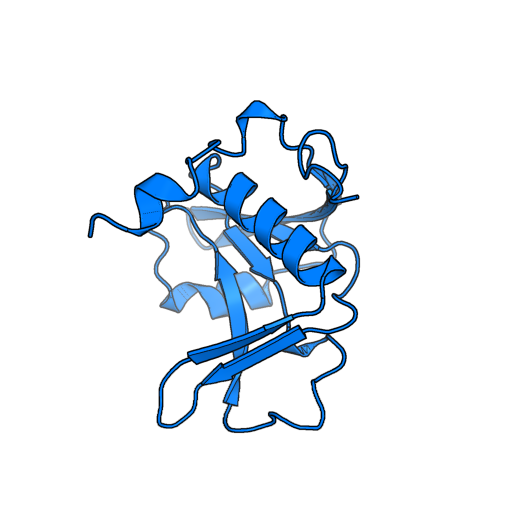77 8.399 1.00 91.62 104 PRO A C 1
ATOM 834 O O . PRO A 1 104 ? -5.917 -11.381 7.212 1.00 91.62 104 PRO A O 1
ATOM 837 N N . SER A 1 105 ? -6.263 -12.296 9.228 1.00 92.62 105 SER A N 1
ATOM 838 C CA . SER A 1 105 ? -7.381 -13.166 8.829 1.00 92.62 105 SER A CA 1
ATOM 839 C C . SER A 1 105 ? -8.578 -12.402 8.244 1.00 92.62 105 SER A C 1
ATOM 841 O O . SER A 1 105 ? -9.285 -12.928 7.382 1.00 92.62 105 SER A O 1
ATOM 843 N N . ARG A 1 106 ? -8.786 -11.132 8.627 1.00 93.94 106 ARG A N 1
ATOM 844 C CA . ARG A 1 106 ? -9.856 -10.282 8.072 1.00 93.94 106 ARG A CA 1
ATOM 845 C C . ARG A 1 106 ? -9.521 -9.721 6.695 1.00 93.94 106 ARG A C 1
ATOM 847 O O . ARG A 1 106 ? -10.413 -9.191 6.030 1.00 93.94 106 ARG A O 1
ATOM 854 N N . TRP A 1 107 ? -8.279 -9.845 6.223 1.00 93.88 107 TRP A N 1
ATOM 855 C CA . TRP A 1 107 ? -7.867 -9.258 4.948 1.00 93.88 107 TRP A CA 1
ATOM 856 C C . TRP A 1 107 ? -8.729 -9.731 3.776 1.00 93.88 107 TRP A C 1
ATOM 858 O O . TRP A 1 107 ? -9.171 -8.912 2.974 1.00 93.88 107 TRP A O 1
ATOM 868 N N . LYS A 1 108 ? -9.051 -11.029 3.708 1.00 92.50 108 LYS A N 1
ATOM 869 C CA . LYS A 1 108 ? -9.886 -11.584 2.631 1.00 92.50 108 LYS A CA 1
ATOM 870 C C . LYS A 1 108 ? -11.276 -10.931 2.588 1.00 92.50 108 LYS A C 1
ATOM 872 O O . LYS A 1 108 ? -11.758 -10.603 1.508 1.00 92.50 108 LYS A O 1
ATOM 877 N N . GLN A 1 109 ? -11.875 -10.687 3.755 1.00 94.88 109 GLN A N 1
ATOM 878 C CA . GLN A 1 109 ? -13.186 -10.043 3.902 1.00 94.88 109 GLN A CA 1
ATOM 879 C C . GLN A 1 109 ? -13.156 -8.541 3.595 1.00 94.88 109 GLN A C 1
ATOM 881 O O . GLN A 1 109 ? -14.134 -7.996 3.085 1.00 94.88 109 GLN A O 1
ATOM 886 N N . VAL A 1 110 ? -12.055 -7.861 3.927 1.00 94.94 110 VAL A N 1
ATOM 887 C CA . VAL A 1 110 ? -11.856 -6.453 3.561 1.00 94.94 110 VAL A CA 1
ATOM 888 C C . VAL A 1 110 ? -11.673 -6.339 2.053 1.00 94.94 110 VAL A C 1
ATOM 890 O O . VAL A 1 110 ? -12.365 -5.557 1.407 1.00 94.94 110 VAL A O 1
ATOM 893 N N . ARG A 1 111 ? -10.795 -7.170 1.480 1.00 92.62 111 ARG A N 1
ATOM 894 C CA . ARG A 1 111 ? -10.493 -7.204 0.048 1.00 92.62 111 ARG A CA 1
ATOM 895 C C . ARG A 1 111 ? -11.732 -7.477 -0.803 1.00 92.62 111 ARG A C 1
ATOM 897 O O . ARG A 1 111 ? -11.880 -6.836 -1.838 1.00 92.62 111 ARG A O 1
ATOM 904 N N . SER A 1 112 ? -12.615 -8.384 -0.379 1.00 92.94 112 SER A N 1
ATOM 905 C CA . SER A 1 112 ? -13.839 -8.715 -1.124 1.00 92.94 112 SER A CA 1
ATOM 906 C C . SER A 1 112 ? -14.859 -7.573 -1.176 1.00 92.94 112 SER A C 1
ATOM 908 O O . SER A 1 112 ? -15.735 -7.590 -2.030 1.00 92.94 112 SER A O 1
ATOM 910 N N . ARG A 1 113 ? -14.754 -6.584 -0.279 1.00 93.81 113 ARG A N 1
ATOM 911 C CA . ARG A 1 113 ? -15.637 -5.406 -0.213 1.00 93.81 113 ARG A CA 1
ATOM 912 C C . ARG A 1 113 ? -15.017 -4.153 -0.835 1.00 93.81 113 ARG A C 1
ATOM 914 O O . ARG A 1 113 ? -15.589 -3.070 -0.739 1.00 93.81 113 ARG A O 1
ATOM 921 N N . LEU A 1 114 ? -13.834 -4.263 -1.442 1.00 91.69 114 LEU A N 1
ATOM 922 C CA . LEU A 1 114 ? -13.206 -3.134 -2.121 1.00 91.69 114 LEU A CA 1
ATOM 923 C C . LEU A 1 114 ? -13.922 -2.858 -3.446 1.00 91.69 114 LEU A C 1
ATOM 925 O O . LEU A 1 114 ? -13.790 -3.630 -4.391 1.00 91.69 114 LEU A O 1
ATOM 929 N N . GLY A 1 115 ? -14.626 -1.729 -3.525 1.00 87.25 115 GLY A N 1
ATOM 930 C CA . GLY A 1 115 ? -15.178 -1.207 -4.777 1.00 87.25 115 GLY A CA 1
ATOM 931 C C . GLY A 1 115 ? -14.122 -0.533 -5.661 1.00 87.25 115 GLY A C 1
ATOM 932 O O . GLY A 1 115 ? -12.917 -0.773 -5.532 1.00 87.25 115 GLY A O 1
ATOM 933 N N . THR A 1 116 ? -14.562 0.367 -6.539 1.00 87.31 116 THR A N 1
ATOM 934 C CA . THR A 1 116 ? -13.692 1.245 -7.347 1.00 87.31 116 THR A CA 1
ATOM 935 C C . THR A 1 116 ? -12.858 2.175 -6.461 1.00 87.31 116 THR A C 1
ATOM 937 O O . THR A 1 116 ? -11.649 2.306 -6.651 1.00 87.31 116 THR A O 1
ATOM 940 N N . GLY A 1 117 ? -13.466 2.707 -5.398 1.00 91.38 117 GLY A N 1
ATOM 941 C CA . GLY A 1 117 ? -12.854 3.676 -4.490 1.00 91.38 117 GLY A CA 1
ATOM 942 C C . GLY A 1 117 ? -12.908 5.102 -5.041 1.00 91.38 117 GLY A C 1
ATOM 943 O O . GLY A 1 117 ? -13.340 5.338 -6.165 1.00 91.38 117 GLY A O 1
ATOM 944 N N . ARG A 1 118 ? -12.457 6.063 -4.237 1.00 95.56 118 ARG A N 1
ATOM 945 C CA . ARG A 1 118 ? -12.376 7.481 -4.597 1.00 95.56 118 ARG A CA 1
ATOM 946 C C . ARG A 1 118 ? -10.958 7.838 -5.031 1.00 95.56 118 ARG A C 1
ATOM 948 O O . ARG A 1 118 ? -10.014 7.556 -4.289 1.00 95.56 118 ARG A O 1
ATOM 955 N N . ALA A 1 119 ? -10.822 8.485 -6.186 1.00 96.25 119 ALA A N 1
ATOM 956 C CA . ALA A 1 119 ? -9.545 9.006 -6.658 1.00 96.25 119 ALA A CA 1
ATOM 957 C C . ALA A 1 119 ? -8.988 10.061 -5.690 1.00 96.25 119 ALA A C 1
ATOM 959 O O . ALA A 1 119 ? -9.715 10.912 -5.171 1.00 96.25 119 ALA A O 1
ATOM 960 N N . HIS A 1 120 ? -7.692 9.983 -5.417 1.00 95.88 120 HIS A N 1
ATOM 961 C CA . HIS A 1 120 ? -6.976 10.909 -4.554 1.00 95.88 120 HIS A CA 1
ATOM 962 C C . HIS A 1 120 ? -5.491 10.951 -4.932 1.00 95.88 120 HIS A C 1
ATOM 964 O O . HIS A 1 120 ? -5.006 10.097 -5.671 1.00 95.88 120 HIS A O 1
ATOM 970 N N . ALA A 1 121 ? -4.753 11.921 -4.398 1.00 94.38 121 ALA A N 1
ATOM 971 C CA . ALA A 1 121 ? -3.308 12.001 -4.554 1.00 94.38 121 ALA A CA 1
ATOM 972 C C . ALA A 1 121 ? -2.642 12.033 -3.179 1.00 94.38 121 ALA A C 1
ATOM 974 O O . ALA A 1 121 ? -3.025 12.814 -2.311 1.00 94.38 121 ALA A O 1
ATOM 975 N N . VAL A 1 122 ? -1.639 11.184 -2.987 1.00 92.56 122 VAL A N 1
ATOM 976 C CA . VAL A 1 122 ? -0.767 11.215 -1.813 1.00 92.56 122 VAL A CA 1
ATOM 977 C C . VAL A 1 122 ? 0.479 12.005 -2.181 1.00 92.56 122 VAL A C 1
ATOM 979 O O . VAL A 1 122 ? 1.094 11.746 -3.212 1.00 92.56 122 VAL A O 1
ATOM 982 N N . VAL A 1 123 ? 0.856 12.955 -1.331 1.00 92.38 123 VAL A N 1
ATOM 983 C CA . VAL A 1 123 ? 2.125 13.678 -1.429 1.00 92.38 123 VAL A CA 1
ATOM 984 C C . VAL A 1 123 ? 2.836 13.511 -0.104 1.00 92.38 123 VAL A C 1
ATOM 986 O O . VAL A 1 123 ? 2.299 13.876 0.941 1.00 92.38 123 VAL A O 1
ATOM 989 N N . LEU A 1 124 ? 4.032 12.934 -0.144 1.00 88.50 124 LEU A N 1
ATOM 990 C CA . LEU A 1 124 ? 4.884 12.855 1.033 1.00 88.50 124 LEU A CA 1
ATOM 991 C C . LEU A 1 124 ? 5.871 14.023 1.015 1.00 88.50 124 LEU A C 1
ATOM 993 O O . LEU A 1 124 ? 6.522 14.247 -0.011 1.00 88.50 124 LEU A O 1
ATOM 997 N N . PRO A 1 125 ? 6.004 14.775 2.119 1.00 85.38 125 PRO A N 1
ATOM 998 C CA . PRO A 1 125 ? 6.959 15.871 2.180 1.00 85.38 125 PRO A CA 1
ATOM 999 C C . PRO A 1 125 ? 8.396 15.338 2.115 1.00 85.38 125 PRO A C 1
ATOM 1001 O O . PRO A 1 125 ? 8.655 14.179 2.425 1.00 85.38 125 PRO A O 1
ATOM 1004 N N . SER A 1 126 ? 9.363 16.172 1.735 1.00 80.88 126 SER A N 1
ATOM 1005 C CA . SER A 1 126 ? 10.765 15.740 1.594 1.00 80.88 126 SER A CA 1
ATOM 1006 C C . SER A 1 126 ? 11.366 15.179 2.886 1.00 80.88 126 SER A C 1
ATOM 1008 O O . SER A 1 126 ? 12.125 14.218 2.830 1.00 80.88 126 SER A O 1
ATOM 1010 N N . HIS A 1 127 ? 10.955 15.699 4.046 1.00 80.75 127 HIS A N 1
ATOM 1011 C CA . HIS A 1 127 ? 11.355 15.187 5.361 1.00 80.75 127 HIS A CA 1
ATOM 1012 C C . HIS A 1 127 ? 10.711 13.829 5.713 1.00 80.75 127 HIS A C 1
ATOM 1014 O O . HIS A 1 127 ? 10.989 13.256 6.763 1.00 80.75 127 HIS A O 1
ATOM 1020 N N . ALA A 1 128 ? 9.841 13.285 4.853 1.00 80.50 128 ALA A N 1
ATOM 1021 C CA . ALA A 1 128 ? 9.295 11.941 5.015 1.00 80.50 128 ALA A CA 1
ATOM 1022 C C . ALA A 1 128 ? 10.335 10.832 4.747 1.00 80.50 128 ALA A C 1
ATOM 1024 O O . ALA A 1 128 ? 10.062 9.650 4.978 1.00 80.50 128 ALA A O 1
ATOM 1025 N N . TRP A 1 129 ? 11.524 11.187 4.276 1.00 76.62 129 TRP A N 1
ATOM 1026 C CA . TRP A 1 129 ? 12.598 10.244 3.999 1.00 76.62 129 TRP A CA 1
ATOM 1027 C C . TRP A 1 129 ? 13.761 10.574 4.927 1.00 76.62 129 TRP A C 1
ATOM 1029 O O . TRP A 1 129 ? 14.375 11.626 4.748 1.00 76.62 129 TRP A O 1
ATOM 1039 N N . PRO A 1 130 ? 14.049 9.740 5.940 1.00 69.81 130 PRO A N 1
ATOM 1040 C CA . PRO A 1 130 ? 15.220 9.967 6.769 1.00 69.81 130 PRO A CA 1
ATOM 1041 C C . PRO A 1 130 ? 16.468 9.888 5.885 1.00 69.81 130 PRO A C 1
ATOM 1043 O O . PRO A 1 130 ? 16.670 8.904 5.174 1.00 69.81 130 PRO A O 1
ATOM 1046 N N . SER A 1 131 ? 17.302 10.924 5.922 1.00 66.69 131 SER A N 1
ATOM 1047 C CA . SER A 1 131 ? 18.651 10.863 5.373 1.00 66.69 131 SER A CA 1
ATOM 1048 C C . SER A 1 131 ? 19.513 10.080 6.359 1.00 66.69 131 SER A C 1
ATOM 1050 O O . SER A 1 131 ? 19.989 10.644 7.339 1.00 66.69 131 SER A O 1
ATOM 1052 N N . ARG A 1 132 ? 19.657 8.770 6.149 1.00 63.47 132 ARG A N 1
ATOM 1053 C CA . ARG A 1 132 ? 20.710 7.999 6.823 1.00 63.47 132 ARG A CA 1
ATOM 1054 C C . ARG A 1 132 ? 21.993 8.116 6.013 1.00 63.47 132 ARG A C 1
ATOM 1056 O O . ARG A 1 132 ? 21.923 8.082 4.781 1.00 63.47 132 ARG A O 1
ATOM 1063 N N . SER A 1 133 ? 23.130 8.282 6.686 1.00 63.44 133 SER A N 1
ATOM 1064 C CA . SER A 1 133 ? 24.419 8.214 5.995 1.00 63.44 133 SER A CA 1
ATOM 1065 C C . SER A 1 133 ? 24.622 6.784 5.496 1.00 63.44 133 SER A C 1
ATOM 1067 O O . SER A 1 133 ? 24.182 5.830 6.139 1.00 63.44 133 SER A O 1
ATOM 1069 N N . ILE A 1 134 ? 25.306 6.610 4.364 1.00 63.25 134 ILE A N 1
ATOM 1070 C CA . ILE A 1 134 ? 25.741 5.279 3.909 1.00 63.25 134 ILE A CA 1
ATOM 1071 C C . ILE A 1 134 ? 26.611 4.607 4.989 1.00 63.25 134 ILE A C 1
ATOM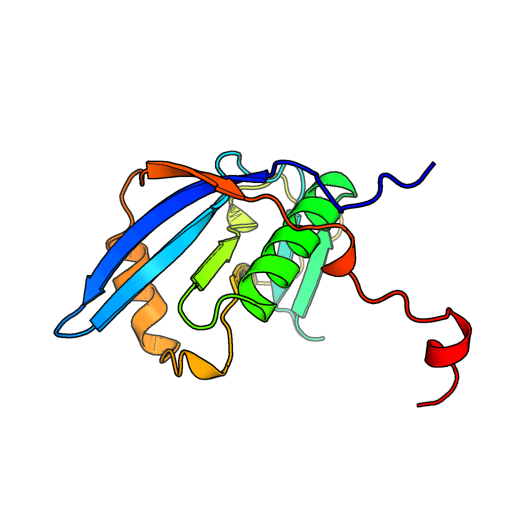 1073 O O . ILE A 1 134 ? 26.570 3.386 5.140 1.00 63.25 134 ILE A O 1
ATOM 1077 N N . ASP A 1 135 ? 27.322 5.399 5.796 1.00 65.88 135 ASP A N 1
ATOM 1078 C CA . ASP A 1 135 ? 28.173 4.910 6.884 1.00 65.88 135 ASP A CA 1
ATOM 1079 C C . ASP A 1 135 ? 27.386 4.242 8.023 1.00 65.88 135 ASP A C 1
ATOM 1081 O O . ASP A 1 135 ? 27.918 3.357 8.697 1.00 65.88 135 ASP A O 1
ATOM 1085 N N . ASP A 1 136 ? 26.103 4.584 8.198 1.00 60.25 136 ASP A N 1
ATOM 1086 C CA . ASP A 1 136 ? 25.236 3.965 9.210 1.00 60.25 136 ASP A CA 1
ATOM 1087 C C . ASP A 1 136 ? 24.955 2.488 8.893 1.00 60.25 136 ASP A C 1
ATOM 1089 O O . ASP A 1 136 ? 24.598 1.716 9.779 1.00 60.25 136 ASP A O 1
ATOM 1093 N N . HIS A 1 137 ? 25.131 2.063 7.636 1.00 57.16 137 HIS A N 1
ATOM 1094 C CA . HIS A 1 137 ? 24.857 0.688 7.222 1.00 57.16 137 HIS A CA 1
ATOM 1095 C C . HIS A 1 137 ? 25.953 -0.311 7.622 1.00 57.16 137 HIS A C 1
ATOM 1097 O O . HIS A 1 137 ? 25.707 -1.513 7.577 1.00 57.16 137 HIS A O 1
ATOM 1103 N N . ARG A 1 138 ? 27.147 0.169 8.007 1.00 58.31 138 ARG A N 1
ATOM 1104 C CA . ARG A 1 138 ? 28.308 -0.668 8.371 1.00 58.31 138 ARG A CA 1
ATOM 1105 C C . ARG A 1 138 ? 28.419 -0.976 9.867 1.00 58.31 138 ARG A C 1
ATOM 1107 O O . ARG A 1 138 ? 29.304 -1.730 10.253 1.00 58.31 138 ARG A O 1
ATOM 1114 N N . ARG A 1 139 ? 27.556 -0.400 10.708 1.00 50.84 139 ARG A N 1
ATOM 1115 C CA . ARG A 1 139 ? 27.498 -0.684 12.150 1.00 50.84 139 ARG A CA 1
ATOM 1116 C C . ARG A 1 139 ? 26.160 -1.336 12.496 1.00 50.84 139 ARG A C 1
ATOM 1118 O O . ARG A 1 139 ? 25.232 -0.650 12.914 1.00 50.84 139 ARG A O 1
ATOM 1125 N N . ALA A 1 140 ? 26.068 -2.645 12.287 1.00 44.62 140 ALA A N 1
ATOM 1126 C CA . ALA A 1 140 ? 25.023 -3.513 12.826 1.00 44.62 140 ALA A CA 1
ATOM 1127 C C . ALA A 1 140 ? 25.589 -4.921 13.013 1.00 44.62 140 ALA A C 1
ATOM 1129 O O . ALA A 1 140 ? 26.319 -5.365 12.098 1.00 44.62 140 ALA A O 1
#

Organism: Salinispora arenicola (strain CNS-205) (NCBI:txid391037)

Foldseek 3Di:
DDDQLAQDKFKWFWDWDDDPPDIAIEIEGLDAAAEWWWFQAPVGIDIDHDPVVVSVVVLVQLCQCPPQRYKYKHQNVPYDYDPVDPHHDTDIDIGHHVNNVDDPVCVVVRVVPDDSGDIDIDGHHSVSDDPDDPVVVPPD

pLDDT: mean 84.72, std 12.23, range [34.28, 96.69]

Secondary structure (DSSP, 8-state):
-PPPSTT-EEEEEEEEEEETTEEEEEEEESS--SBEEEEEETTEEEEEE-HHHHHHHHHHHHHHTT-TTEEEEE-GGGSBPPTT---SEE--EEEE-GGG---GGGHHHHHTT--S-EEEEEE--GGGS----GGGGG--

Radius of gyration: 16.1 Å; chains: 1; bounding box: 47×39×33 Å

Sequence (140 aa):
MGQRLGGRKWPVMVSTVLLGRHRYRVVRPAETPRFAGLYEGRLGAQFCLDKETAAMFAQAWGLVARSPHTIVNLPPRRAKRPSQHIWGRPLDLVLLHHRLAFPPSRWKQVRSRLGTGRAHAVVLPSHAWPSRSIDDHRRA